Protein AF-000000008027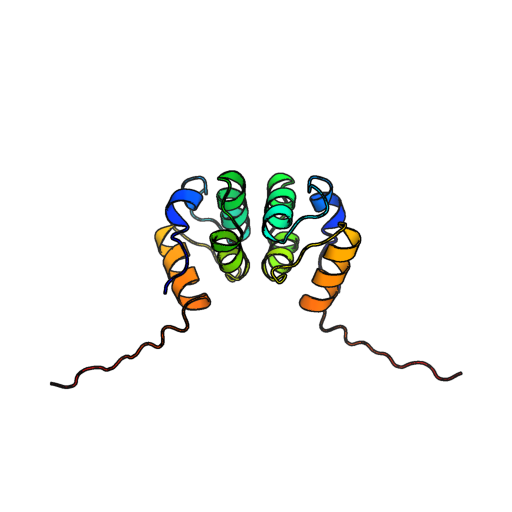9700 (afdb_homodimer)

Nearest PDB structures (foldseek):
  5dic-assembly1_A  TM=3.499E-01  e=9.461E+00  Phormia regina

Radius of gyration: 17.32 Å; Cα contacts (8 Å, |Δi|>4): 224; chains: 2; bounding box: 37×48×55 Å

Solvent-accessible surface area (backbone atoms only — not comparable to full-atom values): 8197 Å² total; per-residue (Å²): 128,73,66,69,81,48,46,83,30,32,68,72,34,66,67,72,28,38,37,40,48,44,44,30,19,20,32,73,65,62,46,47,50,71,42,41,37,48,47,26,60,47,64,94,44,78,31,68,41,47,68,55,45,48,52,50,37,42,59,71,71,29,75,64,70,68,68,72,67,72,76,67,132,128,75,69,68,81,47,46,80,29,32,67,72,34,66,68,71,28,40,38,39,47,43,43,30,19,20,31,73,65,61,46,47,50,72,39,41,37,48,47,25,60,48,64,94,45,78,31,69,42,47,68,55,45,47,52,51,37,44,57,70,71,34,78,63,70,69,69,68,69,69,76,66,131

Structure (mmCIF, N/CA/C/O backbone):
data_AF-0000000080279700-model_v1
#
loop_
_entity.id
_entity.type
_entity.pdbx_description
1 polymer 'DUF2795 domain-containing protein'
#
loop_
_atom_site.group_PDB
_atom_site.id
_atom_site.type_symbol
_atom_site.label_atom_id
_atom_site.label_alt_id
_atom_site.label_comp_id
_atom_site.label_asym_id
_atom_site.label_entity_id
_atom_site.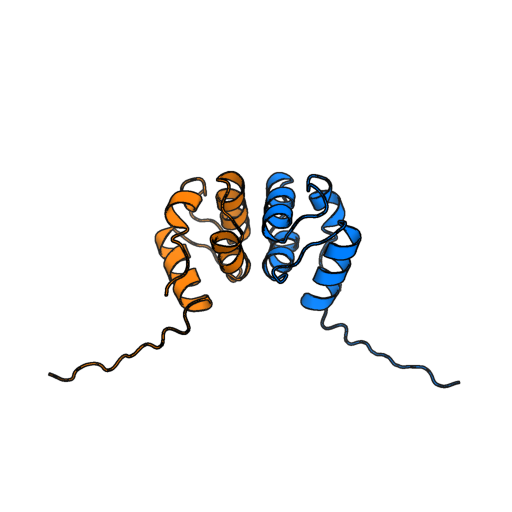label_seq_id
_atom_site.pdbx_PDB_ins_code
_atom_site.Cartn_x
_atom_site.Cartn_y
_atom_site.Cartn_z
_atom_site.occupancy
_atom_site.B_iso_or_equiv
_atom_site.auth_seq_id
_atom_site.auth_comp_id
_atom_site.auth_asym_id
_atom_site.auth_atom_id
_atom_site.pdbx_PDB_model_num
ATOM 1 N N . MET A 1 1 ? -11.766 -3.449 -17.562 1 55.19 1 MET A N 1
ATOM 2 C CA . MET A 1 1 ? -10.383 -3.748 -17.922 1 55.19 1 MET A CA 1
ATOM 3 C C . MET A 1 1 ? -9.531 -3.957 -16.672 1 55.19 1 MET A C 1
ATOM 5 O O . MET A 1 1 ? -9.773 -3.336 -15.641 1 55.19 1 MET A O 1
ATOM 9 N N . ALA A 1 2 ? -8.891 -5.102 -16.672 1 63.12 2 ALA A N 1
ATOM 10 C CA . ALA A 1 2 ? -7.988 -5.438 -15.578 1 63.12 2 ALA A CA 1
ATOM 11 C C . ALA A 1 2 ? -6.926 -4.363 -15.391 1 63.12 2 ALA A C 1
ATOM 13 O O . ALA A 1 2 ? -6.57 -3.656 -16.344 1 63.12 2 ALA A O 1
ATOM 14 N N . GLY A 1 3 ? -6.832 -3.742 -14.305 1 74.12 3 GLY A N 1
ATOM 15 C CA . GLY A 1 3 ? -5.793 -2.766 -14.023 1 74.12 3 GLY A CA 1
ATOM 16 C C . GLY A 1 3 ? -4.426 -3.184 -14.523 1 74.12 3 GLY A C 1
ATOM 17 O O . GLY A 1 3 ? -4.277 -4.258 -15.117 1 74.12 3 GLY A O 1
ATOM 18 N N . PRO A 1 4 ? -3.424 -2.369 -14.57 1 88.25 4 PRO A N 1
ATOM 19 C CA . PRO A 1 4 ? -2.068 -2.688 -15.023 1 88.25 4 PRO A CA 1
ATOM 20 C C . PRO A 1 4 ? -1.473 -3.896 -14.305 1 88.25 4 PRO A C 1
ATOM 22 O O . PRO A 1 4 ? -1.858 -4.199 -13.172 1 88.25 4 PRO A O 1
ATOM 25 N N . ASP A 1 5 ? -0.668 -4.691 -15.039 1 91.69 5 ASP A N 1
ATOM 26 C CA . ASP A 1 5 ? 0.002 -5.871 -14.5 1 91.69 5 ASP A CA 1
ATOM 27 C C . ASP A 1 5 ? 1.098 -5.48 -13.508 1 91.69 5 ASP A C 1
ATOM 29 O O . ASP A 1 5 ? 2.025 -4.75 -13.859 1 91.69 5 ASP A O 1
ATOM 33 N N . PRO A 1 6 ? 0.951 -5.953 -12.219 1 95 6 PRO A N 1
ATOM 34 C CA . PRO A 1 6 ? 1.972 -5.633 -11.219 1 95 6 PRO A CA 1
ATOM 35 C C . PRO A 1 6 ? 3.168 -6.582 -11.273 1 95 6 PRO A C 1
ATOM 37 O O . PRO A 1 6 ? 4.148 -6.387 -10.547 1 95 6 PRO A O 1
ATOM 40 N N . ARG A 1 7 ? 3.176 -7.59 -12.117 1 96.19 7 ARG A N 1
ATOM 41 C CA . ARG A 1 7 ? 4.164 -8.664 -12.133 1 96.19 7 ARG A CA 1
ATOM 42 C C . ARG A 1 7 ? 5.57 -8.117 -12.344 1 96.19 7 ARG A C 1
ATOM 44 O O . ARG A 1 7 ? 6.496 -8.477 -11.609 1 96.19 7 ARG A O 1
ATOM 51 N N . PRO A 1 8 ? 5.668 -7.211 -13.328 1 96.94 8 PRO A N 1
ATOM 52 C CA . PRO A 1 8 ? 7.012 -6.652 -13.492 1 96.94 8 PRO A CA 1
ATOM 53 C C . PRO A 1 8 ? 7.488 -5.891 -12.258 1 96.94 8 PRO A C 1
ATOM 55 O O . PRO A 1 8 ? 8.695 -5.84 -11.992 1 96.94 8 PRO A O 1
ATOM 58 N N . TYR A 1 9 ? 6.691 -5.387 -11.469 1 96.19 9 TYR A N 1
ATOM 59 C CA . TYR A 1 9 ? 7.012 -4.594 -10.289 1 96.19 9 TYR A CA 1
ATOM 60 C C . TYR A 1 9 ? 7.184 -5.484 -9.062 1 96.19 9 TYR A C 1
ATOM 62 O O . TYR A 1 9 ? 7.781 -5.07 -8.07 1 96.19 9 TYR A O 1
ATOM 70 N N . LEU A 1 10 ? 6.695 -6.688 -9.148 1 96.56 10 LEU A N 1
ATOM 71 C CA . LEU A 1 10 ? 6.727 -7.609 -8.023 1 96.56 10 LEU A CA 1
ATOM 72 C C . LEU A 1 10 ? 7.93 -8.539 -8.117 1 96.56 10 LEU A C 1
ATOM 74 O O . LEU A 1 10 ? 8.117 -9.406 -7.258 1 96.56 10 LEU A O 1
ATOM 78 N N . ALA A 1 11 ? 8.703 -8.328 -9.211 1 95.12 11 ALA A N 1
ATOM 79 C CA . ALA A 1 11 ? 9.883 -9.164 -9.414 1 95.12 11 ALA A CA 1
ATOM 80 C C . ALA A 1 11 ? 10.867 -9.008 -8.258 1 95.12 11 ALA A C 1
ATOM 82 O O . ALA A 1 11 ? 11.641 -9.922 -7.969 1 95.12 11 ALA A O 1
ATOM 83 N N . ALA A 1 12 ? 10.773 -7.902 -7.613 1 95 12 ALA A N 1
ATOM 84 C CA . ALA A 1 12 ? 11.695 -7.586 -6.523 1 95 12 ALA A CA 1
ATOM 85 C C . ALA A 1 12 ? 11.211 -8.188 -5.207 1 95 12 ALA A C 1
ATOM 87 O O . ALA A 1 12 ? 11.969 -8.266 -4.238 1 95 12 ALA A O 1
ATOM 88 N N . ALA A 1 13 ? 10.039 -8.633 -5.168 1 96.19 13 ALA A N 1
ATOM 89 C CA . ALA A 1 13 ? 9.453 -9.18 -3.947 1 96.19 13 ALA A CA 1
ATOM 90 C C . ALA A 1 13 ? 10.047 -10.547 -3.617 1 96.19 13 ALA A C 1
ATOM 92 O O . ALA A 1 13 ? 10.367 -11.32 -4.516 1 96.19 13 ALA A O 1
ATOM 93 N N . LYS A 1 14 ? 10.18 -10.773 -2.412 1 95.25 14 LYS A N 1
ATOM 94 C CA . LYS A 1 14 ? 10.68 -12.062 -1.949 1 95.25 14 LYS A CA 1
ATOM 95 C C . LYS A 1 14 ? 9.531 -13.016 -1.619 1 95.25 14 LYS A C 1
ATOM 97 O O . LYS A 1 14 ? 8.859 -12.852 -0.6 1 95.25 14 LYS A O 1
ATOM 102 N N . TYR A 1 15 ? 9.336 -14.047 -2.459 1 95.94 15 TYR A N 1
ATOM 103 C CA . TYR A 1 15 ? 8.25 -15.008 -2.279 1 95.94 15 TYR A CA 1
ATOM 104 C C . TYR A 1 15 ? 8.711 -16.188 -1.43 1 95.94 15 TYR A C 1
ATOM 106 O O . TYR A 1 15 ? 9.859 -16.609 -1.516 1 95.94 15 TYR A O 1
ATOM 114 N N . PRO A 1 16 ? 7.695 -16.781 -0.581 1 97.31 16 PRO A N 1
ATOM 115 C CA . PRO A 1 16 ? 6.336 -16.328 -0.272 1 97.31 16 PRO A CA 1
ATOM 116 C C . PRO A 1 16 ? 6.312 -15.078 0.606 1 97.31 16 PRO A C 1
ATOM 118 O O . PRO A 1 16 ? 7 -15.023 1.631 1 97.31 16 PRO A O 1
ATOM 121 N N . CYS A 1 17 ? 5.551 -14.078 0.091 1 95.69 17 CYS A N 1
ATOM 122 C CA . CYS A 1 17 ? 5.488 -12.812 0.823 1 95.69 17 CYS A CA 1
ATOM 123 C C . CYS A 1 17 ? 4.043 -12.352 0.986 1 95.69 17 CYS A C 1
ATOM 125 O O . CYS A 1 17 ? 3.15 -12.836 0.292 1 95.69 17 CYS A O 1
ATOM 127 N N . GLY A 1 18 ? 3.867 -11.422 1.98 1 95.62 18 GLY A N 1
ATOM 128 C CA . GLY A 1 18 ? 2.549 -10.859 2.227 1 95.62 18 GLY A CA 1
ATOM 129 C C . GLY A 1 18 ? 2.301 -9.57 1.479 1 95.62 18 GLY A C 1
ATOM 130 O O . GLY A 1 18 ? 3.115 -9.156 0.649 1 95.62 18 GLY A O 1
ATOM 131 N N . ARG A 1 19 ? 1.218 -8.938 1.786 1 95.19 19 ARG A N 1
ATOM 132 C CA . ARG A 1 19 ? 0.805 -7.691 1.147 1 95.19 19 ARG A CA 1
ATOM 133 C C . ARG A 1 19 ? 1.835 -6.59 1.378 1 95.19 19 ARG A C 1
ATOM 135 O O . ARG A 1 19 ? 2.146 -5.824 0.464 1 95.19 19 ARG A O 1
ATOM 142 N N . ASP A 1 20 ? 2.357 -6.539 2.586 1 95.88 20 ASP A N 1
ATOM 143 C CA . ASP A 1 20 ? 3.314 -5.5 2.953 1 95.88 20 ASP A CA 1
ATOM 144 C C . ASP A 1 20 ? 4.562 -5.566 2.074 1 95.88 20 ASP A C 1
ATOM 146 O O . ASP A 1 20 ? 5.031 -4.543 1.576 1 95.88 20 ASP A O 1
ATOM 150 N N . GLU A 1 21 ? 5.043 -6.77 1.934 1 96.81 21 GLU A N 1
ATOM 151 C CA . GLU A 1 21 ? 6.23 -6.965 1.105 1 96.81 21 GLU A CA 1
ATOM 152 C C . GLU A 1 21 ? 5.941 -6.641 -0.357 1 96.81 21 GLU A C 1
ATOM 154 O O . GLU A 1 21 ? 6.793 -6.09 -1.057 1 96.81 21 GLU A O 1
ATOM 159 N N . LEU A 1 22 ? 4.723 -6.984 -0.833 1 97.06 22 LEU A N 1
ATOM 160 C CA . LEU A 1 22 ? 4.32 -6.695 -2.207 1 97.06 22 LEU A CA 1
ATOM 161 C C . LEU A 1 22 ? 4.309 -5.191 -2.465 1 97.06 22 LEU A C 1
ATOM 163 O O . LEU A 1 22 ? 4.816 -4.73 -3.486 1 97.06 22 LEU A O 1
ATOM 167 N N . LEU A 1 23 ? 3.768 -4.461 -1.51 1 96.56 23 LEU A N 1
ATOM 168 C CA . LEU A 1 23 ? 3.701 -3.008 -1.624 1 96.56 23 LEU A CA 1
ATOM 169 C C . LEU A 1 23 ? 5.102 -2.4 -1.619 1 96.56 23 LEU A C 1
ATOM 171 O O . LEU A 1 23 ? 5.387 -1.488 -2.398 1 96.56 23 LEU A O 1
ATOM 175 N N . ARG A 1 24 ? 5.902 -3.029 -0.783 1 96.12 24 ARG A N 1
ATOM 176 C CA . ARG A 1 24 ? 7.273 -2.541 -0.68 1 96.12 24 ARG A CA 1
ATOM 177 C C . ARG A 1 24 ? 8.023 -2.736 -1.992 1 96.12 24 ARG A C 1
ATOM 179 O O . ARG A 1 24 ? 8.664 -1.809 -2.488 1 96.12 24 ARG A O 1
ATOM 186 N N . ALA A 1 25 ? 7.855 -3.865 -2.545 1 97.12 25 ALA A N 1
ATOM 187 C CA . ALA A 1 25 ? 8.539 -4.199 -3.793 1 97.12 25 ALA A CA 1
ATOM 188 C C . ALA A 1 25 ? 8.031 -3.336 -4.945 1 97.12 25 ALA A C 1
ATOM 190 O O . ALA A 1 25 ? 8.828 -2.779 -5.707 1 97.12 25 ALA A O 1
ATOM 191 N N . ALA A 1 26 ? 6.695 -3.271 -5.039 1 97.12 26 ALA A N 1
ATOM 192 C CA . ALA A 1 26 ? 6.086 -2.463 -6.094 1 97.12 26 ALA A CA 1
ATOM 193 C C . ALA A 1 26 ? 6.496 -0.999 -5.965 1 97.12 26 ALA A C 1
ATOM 195 O O . ALA A 1 26 ? 6.836 -0.354 -6.961 1 97.12 26 ALA A O 1
ATOM 196 N N . ALA A 1 27 ? 6.477 -0.472 -4.754 1 96 27 ALA A N 1
ATOM 197 C CA . ALA A 1 27 ? 6.855 0.914 -4.496 1 96 27 ALA A CA 1
ATOM 198 C C . ALA A 1 27 ? 8.32 1.155 -4.844 1 96 27 ALA A C 1
ATOM 200 O O . ALA A 1 27 ? 8.664 2.164 -5.465 1 96 27 ALA A O 1
ATOM 201 N N . ALA A 1 28 ? 9.148 0.2 -4.445 1 95.06 28 ALA A N 1
ATOM 202 C CA . ALA A 1 28 ? 10.578 0.312 -4.711 1 95.06 28 ALA A CA 1
ATOM 203 C C . ALA A 1 28 ? 10.859 0.311 -6.211 1 95.06 28 ALA A C 1
ATOM 205 O O . ALA A 1 28 ? 11.805 0.954 -6.672 1 95.06 28 ALA A O 1
ATOM 206 N N . ALA A 1 29 ? 10.023 -0.419 -6.895 1 95.94 29 ALA A N 1
ATOM 207 C CA . ALA A 1 29 ? 10.172 -0.51 -8.344 1 95.94 29 ALA A CA 1
ATOM 208 C C . ALA A 1 29 ? 9.633 0.741 -9.031 1 95.94 29 ALA A C 1
ATOM 210 O O . ALA A 1 29 ? 9.836 0.936 -10.234 1 95.94 29 ALA A O 1
ATOM 211 N N . GLY A 1 30 ? 8.93 1.539 -8.258 1 95.06 30 GLY A N 1
ATOM 212 C CA . GLY A 1 30 ? 8.391 2.781 -8.781 1 95.06 30 GLY A CA 1
ATOM 213 C C . GLY A 1 30 ? 6.984 2.629 -9.336 1 95.06 30 GLY A C 1
ATOM 214 O O . GLY A 1 30 ? 6.602 3.332 -10.273 1 95.06 30 GLY A O 1
ATOM 215 N N . ALA A 1 31 ? 6.312 1.624 -8.836 1 96.12 31 ALA A N 1
ATOM 216 C CA . ALA A 1 31 ? 4.93 1.431 -9.266 1 96.12 31 ALA A CA 1
ATOM 217 C C . ALA A 1 31 ? 4.059 2.613 -8.852 1 96.12 31 ALA A C 1
ATOM 219 O O . ALA A 1 31 ? 4.273 3.211 -7.797 1 96.12 31 ALA A O 1
ATOM 220 N N . GLY A 1 32 ? 3.064 2.979 -9.711 1 94.5 32 GLY A N 1
ATOM 221 C CA . GLY A 1 32 ? 2.16 4.07 -9.398 1 94.5 32 GLY A CA 1
ATOM 222 C C . GLY A 1 32 ? 0.917 3.625 -8.648 1 94.5 32 GLY A C 1
ATOM 223 O O . GLY A 1 32 ? 0.839 2.48 -8.195 1 94.5 32 GLY A O 1
ATOM 224 N N . ASP A 1 33 ? -0.024 4.574 -8.484 1 93.38 33 ASP A N 1
ATOM 225 C CA . ASP A 1 33 ? -1.271 4.316 -7.766 1 93.38 33 ASP A CA 1
ATOM 226 C C . ASP A 1 33 ? -2.084 3.223 -8.453 1 93.38 33 ASP A C 1
ATOM 228 O O . ASP A 1 33 ? -2.795 2.463 -7.789 1 93.38 33 ASP A O 1
ATOM 232 N N . ASP A 1 34 ? -1.858 3.109 -9.781 1 93 34 ASP A N 1
ATOM 233 C CA . ASP A 1 34 ? -2.607 2.129 -10.562 1 93 34 ASP A CA 1
ATOM 234 C C . ASP A 1 34 ? -2.211 0.705 -10.188 1 93 34 ASP A C 1
ATOM 236 O O . ASP A 1 34 ? -2.988 -0.233 -10.375 1 93 34 ASP A O 1
ATOM 240 N N . ILE A 1 35 ? -0.97 0.527 -9.711 1 94 35 ILE A N 1
ATOM 241 C CA . ILE A 1 35 ? -0.455 -0.775 -9.305 1 94 35 ILE A CA 1
ATOM 242 C C . ILE A 1 35 ? -0.552 -0.915 -7.785 1 94 35 ILE A C 1
ATOM 244 O O . ILE A 1 35 ? -1.063 -1.917 -7.281 1 94 35 ILE A O 1
ATOM 248 N N . LEU A 1 36 ? -0.167 0.118 -7.047 1 95.12 36 LEU A N 1
ATOM 249 C CA . LEU A 1 36 ? -0.121 0.096 -5.586 1 95.12 36 LEU A CA 1
ATOM 250 C C . LEU A 1 36 ? -1.527 0.123 -5 1 95.12 36 LEU A C 1
ATOM 252 O O . LEU A 1 36 ? -1.775 -0.47 -3.947 1 95.12 36 LEU A O 1
ATOM 256 N N . GLY A 1 37 ? -2.475 0.783 -5.633 1 93.38 37 GLY A N 1
ATOM 257 C CA . GLY A 1 37 ? -3.85 0.853 -5.168 1 93.38 37 GLY A CA 1
ATOM 258 C C . GLY A 1 37 ? -4.465 -0.511 -4.918 1 93.38 37 GLY A C 1
ATOM 259 O O . GLY A 1 37 ? -4.805 -0.846 -3.779 1 93.38 37 GLY A O 1
ATOM 260 N N . PRO A 1 38 ? -4.504 -1.276 -5.988 1 94 38 PRO A N 1
ATOM 261 C CA . PRO A 1 38 ? -5.062 -2.621 -5.844 1 94 38 PRO A CA 1
ATOM 262 C C . PRO A 1 38 ? -4.254 -3.498 -4.891 1 94 38 PRO A C 1
ATOM 264 O O . PRO A 1 38 ? -4.824 -4.289 -4.137 1 94 38 PRO A O 1
ATOM 267 N N . LEU A 1 39 ? -2.916 -3.383 -4.906 1 95.06 39 LEU A N 1
ATOM 268 C CA . LEU A 1 39 ? -2.062 -4.148 -4.004 1 95.06 39 LEU A CA 1
ATOM 269 C C . LEU A 1 39 ? -2.381 -3.826 -2.549 1 95.06 39 LEU A C 1
ATOM 271 O O . LEU A 1 39 ? -2.367 -4.715 -1.695 1 95.06 39 LEU A O 1
ATOM 275 N N . GLY A 1 40 ? -2.646 -2.523 -2.314 1 94.25 40 GLY A N 1
ATOM 276 C CA . GLY A 1 40 ? -2.969 -2.07 -0.97 1 94.25 40 GLY A CA 1
ATOM 277 C C . GLY A 1 40 ? -4.305 -2.582 -0.472 1 94.25 40 GLY A C 1
ATOM 278 O O . GLY A 1 40 ? -4.551 -2.619 0.735 1 94.25 40 GLY A O 1
ATOM 279 N N . THR A 1 41 ? -5.121 -3 -1.419 1 92.06 41 THR A N 1
ATOM 280 C CA . THR A 1 41 ? -6.461 -3.457 -1.067 1 92.06 41 THR A CA 1
ATOM 281 C C . THR A 1 41 ? -6.473 -4.965 -0.829 1 92.06 41 THR A C 1
ATOM 283 O O . THR A 1 41 ? -7.465 -5.512 -0.347 1 92.06 41 THR A O 1
ATOM 286 N N . LEU A 1 42 ? -5.363 -5.57 -1.191 1 93.19 42 LEU A N 1
ATOM 287 C CA . LEU A 1 42 ? -5.285 -7.016 -1.01 1 93.19 42 LEU A CA 1
ATOM 288 C C . LEU A 1 42 ? -5.355 -7.383 0.469 1 93.19 42 LEU A C 1
ATOM 290 O O . LEU A 1 42 ? -4.801 -6.672 1.314 1 93.19 42 LEU A O 1
ATOM 294 N N . PRO A 1 43 ? -6.02 -8.391 0.773 1 93.19 43 PRO A N 1
ATOM 295 C CA . PRO A 1 43 ? -6.051 -8.852 2.162 1 93.19 43 PRO A CA 1
ATOM 296 C C . PRO A 1 43 ? -4.699 -9.383 2.639 1 93.19 43 PRO A C 1
ATOM 298 O O . PRO A 1 43 ? -3.82 -9.664 1.821 1 93.19 43 PRO A O 1
ATOM 301 N N . ALA A 1 44 ? -4.617 -9.383 3.91 1 91.94 44 ALA A N 1
ATOM 302 C CA . ALA A 1 44 ? -3.404 -9.938 4.5 1 91.94 44 ALA A CA 1
ATOM 303 C C . ALA A 1 44 ? -3.291 -11.43 4.207 1 91.94 44 ALA A C 1
ATOM 305 O O . ALA A 1 44 ? -3.896 -12.25 4.898 1 91.94 44 ALA A O 1
ATOM 306 N N . SER A 1 45 ? -2.621 -11.789 3.148 1 94.62 45 SER A N 1
ATOM 307 C CA . SER A 1 45 ? -2.389 -13.172 2.75 1 94.62 45 SER A CA 1
ATOM 308 C C . SER A 1 45 ? -0.96 -13.375 2.258 1 94.62 45 SER A C 1
ATOM 310 O O . SER A 1 45 ? -0.262 -12.406 1.948 1 94.62 45 SER A O 1
ATOM 312 N N . ASP A 1 46 ? -0.608 -14.586 2.322 1 96 46 ASP A N 1
ATOM 313 C CA . ASP A 1 46 ? 0.702 -14.922 1.779 1 96 46 ASP A CA 1
ATOM 314 C C . ASP A 1 46 ? 0.59 -15.391 0.33 1 96 46 ASP A C 1
ATOM 316 O O . ASP A 1 46 ? -0.205 -16.281 0.017 1 96 46 ASP A O 1
ATOM 320 N N . TYR A 1 47 ? 1.315 -14.625 -0.516 1 96.81 47 TYR A N 1
ATOM 321 C CA . TYR A 1 47 ? 1.304 -14.953 -1.938 1 96.81 47 TYR A CA 1
ATOM 322 C C . TYR A 1 47 ? 2.596 -15.648 -2.348 1 96.81 47 TYR A C 1
ATOM 324 O O . TYR A 1 47 ? 3.688 -15.211 -1.979 1 96.81 47 TYR A O 1
ATOM 332 N N . ALA A 1 48 ? 2.428 -16.688 -3.041 1 96.5 48 ALA A N 1
ATOM 333 C CA . ALA A 1 48 ? 3.562 -17.531 -3.416 1 96.5 48 ALA A CA 1
ATOM 334 C C . ALA A 1 48 ? 4.371 -16.891 -4.543 1 96.5 48 ALA A C 1
ATOM 336 O O . ALA A 1 48 ? 5.582 -17.094 -4.637 1 96.5 48 ALA A O 1
ATOM 337 N N . ASP A 1 49 ? 3.629 -16.219 -5.418 1 95.69 49 ASP A N 1
ATOM 338 C CA . ASP A 1 49 ? 4.293 -15.617 -6.574 1 95.69 49 ASP A CA 1
ATOM 339 C C . ASP A 1 49 ? 3.494 -14.422 -7.105 1 95.69 49 ASP A C 1
ATOM 341 O O . ASP A 1 49 ? 2.34 -14.227 -6.723 1 95.69 49 ASP A O 1
ATOM 345 N N . GLY A 1 50 ? 4.188 -13.664 -7.969 1 96.38 50 GLY A N 1
ATOM 346 C CA . GLY A 1 50 ? 3.527 -12.516 -8.578 1 96.38 50 GLY A CA 1
ATOM 347 C C . GLY A 1 50 ? 2.25 -12.883 -9.305 1 96.38 50 GLY A C 1
ATOM 348 O O . GLY A 1 50 ? 1.327 -12.07 -9.398 1 96.38 50 GLY A O 1
ATOM 349 N N . ASP A 1 51 ? 2.225 -14.133 -9.922 1 95.44 51 ASP A N 1
ATOM 350 C CA . ASP A 1 51 ? 1.037 -14.586 -10.641 1 95.44 51 ASP A CA 1
ATOM 351 C C . ASP A 1 51 ? -0.169 -14.68 -9.711 1 95.44 51 ASP A C 1
ATOM 353 O O . ASP A 1 51 ? -1.273 -14.273 -10.078 1 95.44 51 ASP A O 1
ATOM 357 N N . ARG A 1 52 ? 0.043 -15.219 -8.578 1 96 52 ARG A N 1
ATOM 358 C CA . ARG A 1 52 ? -1.023 -15.352 -7.594 1 96 52 ARG A CA 1
ATOM 359 C C . ARG A 1 52 ? -1.512 -13.984 -7.129 1 96 52 ARG A C 1
ATOM 361 O O . ARG A 1 52 ? -2.715 -13.773 -6.949 1 96 52 ARG A O 1
ATOM 368 N N . VAL A 1 53 ? -0.529 -13.078 -6.957 1 95.94 53 VAL A N 1
ATOM 369 C CA . VAL A 1 53 ? -0.867 -11.711 -6.566 1 95.94 53 VAL A CA 1
ATOM 370 C C . VAL A 1 53 ? -1.734 -11.07 -7.645 1 95.94 53 VAL A C 1
ATOM 372 O O . VAL A 1 53 ? -2.748 -10.438 -7.34 1 95.94 53 VAL A O 1
ATOM 375 N N . TRP A 1 54 ? -1.36 -11.211 -8.852 1 94.25 54 TRP A N 1
ATOM 376 C CA . TRP A 1 54 ? -2.1 -10.664 -9.984 1 94.25 54 TRP A CA 1
ATOM 377 C C . TRP A 1 54 ? -3.521 -11.211 -10.023 1 94.25 54 TRP A C 1
ATOM 379 O O . TRP A 1 54 ? -4.477 -10.469 -10.258 1 94.25 54 TRP A O 1
ATOM 389 N N . GLU A 1 55 ? -3.676 -12.523 -9.75 1 93.75 55 GLU A N 1
ATOM 390 C CA . GLU A 1 55 ? -5 -13.141 -9.695 1 93.75 55 GLU A CA 1
ATOM 391 C C . GLU A 1 55 ? -5.863 -12.508 -8.609 1 93.75 55 GLU A C 1
ATOM 393 O O . GLU A 1 55 ? -7.043 -12.227 -8.836 1 93.75 55 GLU A O 1
ATOM 398 N N . ALA A 1 56 ? -5.258 -12.344 -7.527 1 93.19 56 ALA A N 1
ATOM 399 C CA . ALA A 1 56 ? -5.961 -11.727 -6.402 1 93.19 56 ALA A CA 1
ATOM 400 C C . ALA A 1 56 ? -6.367 -10.297 -6.727 1 93.19 56 ALA A C 1
ATOM 402 O O . ALA A 1 56 ? -7.5 -9.883 -6.449 1 93.19 56 ALA A O 1
ATOM 403 N N . VAL A 1 57 ? -5.406 -9.523 -7.305 1 92.81 57 VAL A N 1
ATOM 404 C CA . VAL A 1 57 ? -5.672 -8.141 -7.695 1 92.81 57 VAL A CA 1
ATOM 405 C C . VAL A 1 57 ? -6.824 -8.102 -8.695 1 92.81 57 VAL A C 1
ATOM 407 O O . VAL A 1 57 ? -7.707 -7.242 -8.602 1 92.81 57 VAL A O 1
ATOM 410 N N . ARG A 1 58 ? -6.82 -9 -9.695 1 90.25 58 ARG A N 1
ATOM 411 C CA . ARG A 1 58 ? -7.867 -9.062 -10.711 1 90.25 58 ARG A CA 1
ATOM 412 C C . ARG A 1 58 ? -9.219 -9.391 -10.086 1 90.25 58 ARG A C 1
ATOM 414 O O . ARG A 1 58 ? -10.258 -8.922 -10.562 1 90.25 58 ARG A O 1
ATOM 421 N N . ASP A 1 59 ? -9.18 -10.242 -9.062 1 88.81 59 ASP A N 1
ATOM 422 C CA . ASP A 1 59 ? -10.406 -10.625 -8.367 1 88.81 59 ASP A CA 1
ATOM 423 C C . ASP A 1 59 ? -10.953 -9.469 -7.535 1 88.81 59 ASP A C 1
ATOM 425 O O . ASP A 1 59 ? -12.164 -9.266 -7.457 1 88.81 59 ASP A O 1
ATOM 429 N N . CYS A 1 60 ? -10.109 -8.68 -6.875 1 84.06 60 CYS A N 1
ATOM 430 C CA . CYS A 1 60 ? -10.508 -7.559 -6.027 1 84.06 60 CYS A CA 1
ATOM 431 C C . CYS A 1 60 ? -10.961 -6.371 -6.863 1 84.06 60 CYS A C 1
ATOM 433 O O . CYS A 1 60 ? -11.938 -5.699 -6.52 1 84.06 60 CYS A O 1
ATOM 435 N N . ASP A 1 61 ? -10.008 -5.938 -7.789 1 72.81 61 ASP A N 1
ATOM 436 C CA . ASP A 1 61 ? -10.336 -4.809 -8.656 1 72.81 61 ASP A CA 1
ATOM 437 C C . ASP A 1 61 ? -11.508 -5.141 -9.57 1 72.81 61 ASP A C 1
ATOM 439 O O . ASP A 1 61 ? -12.289 -4.258 -9.93 1 72.81 61 ASP A O 1
ATOM 443 N N . GLY A 1 62 ? -11.328 -6.316 -10.195 1 67.19 62 GLY A N 1
ATOM 444 C CA . GLY A 1 62 ? -12.219 -6.723 -11.273 1 67.19 62 GLY A CA 1
ATOM 445 C C . GLY A 1 62 ? -13.539 -7.281 -10.781 1 67.19 62 GLY A C 1
ATOM 446 O O . GLY A 1 62 ? -13.562 -8.234 -9.992 1 67.19 62 GLY A O 1
ATOM 447 N N . ALA A 1 63 ? -14.57 -6.488 -10.516 1 54.34 63 ALA A N 1
ATOM 448 C CA . ALA A 1 63 ? -15.883 -7.109 -10.625 1 54.34 63 ALA A CA 1
ATOM 449 C C . ALA A 1 63 ? -15.945 -8.055 -11.82 1 54.34 63 ALA A C 1
ATOM 451 O O . ALA A 1 63 ? -15.93 -7.609 -12.977 1 54.34 63 ALA A O 1
ATOM 452 N N . SER A 1 64 ? -15.031 -8.977 -11.812 1 51.72 64 SER A N 1
ATOM 453 C CA . SER A 1 64 ? -15.367 -9.922 -12.867 1 51.72 64 SER A CA 1
ATOM 454 C C . SER A 1 64 ? -16.875 -10.117 -12.977 1 51.72 64 SER A C 1
ATOM 456 O O . SER A 1 64 ? -17.516 -10.57 -12.031 1 51.72 64 SER A O 1
ATOM 458 N N . ILE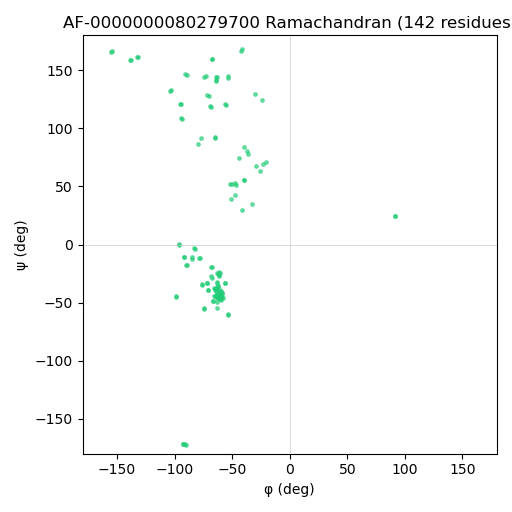 A 1 65 ? -17.375 -9.312 -13.539 1 47.88 65 ILE A N 1
ATOM 459 C CA . ILE A 1 65 ? -18.656 -9.773 -14.062 1 47.88 65 ILE A CA 1
ATOM 460 C C . ILE A 1 65 ? -18.484 -11.141 -14.727 1 47.88 65 ILE A C 1
ATOM 462 O O . ILE A 1 65 ? -17.859 -11.234 -15.789 1 47.88 65 ILE A O 1
ATOM 466 N N . HIS A 1 66 ? -17.875 -12.008 -13.969 1 47.16 66 HIS A N 1
ATOM 467 C CA . HIS A 1 66 ? -18.062 -13.383 -14.406 1 47.16 66 HIS A CA 1
ATOM 468 C C . HIS A 1 66 ? -19.359 -13.531 -15.188 1 47.16 66 HIS A C 1
ATOM 470 O O . HIS A 1 66 ? -20.453 -13.469 -14.609 1 47.16 66 HIS A O 1
ATOM 476 N N . ASP A 1 67 ? -19.391 -12.875 -16.25 1 43.22 67 ASP A N 1
ATOM 477 C CA . ASP A 1 67 ? -20.359 -13.43 -17.172 1 43.22 67 ASP A CA 1
ATOM 478 C C . ASP A 1 67 ? -20.203 -14.945 -17.297 1 43.22 67 ASP A C 1
ATOM 480 O O . ASP A 1 67 ? -19.297 -15.422 -17.984 1 43.22 67 ASP A O 1
ATOM 484 N N . THR A 1 68 ? -20 -15.664 -16.297 1 46.94 68 THR A N 1
ATOM 485 C CA . THR A 1 68 ? -20.234 -17.109 -16.375 1 46.94 68 THR A CA 1
ATOM 486 C C . THR A 1 68 ? -21.406 -17.406 -17.328 1 46.94 68 THR A C 1
ATOM 488 O O . THR A 1 68 ? -22.562 -17.359 -16.922 1 46.94 68 THR A O 1
ATOM 491 N N . ALA A 1 69 ? -21.578 -16.641 -18.391 1 43.28 69 ALA A N 1
ATOM 492 C CA . ALA A 1 69 ? -22.391 -17.234 -19.453 1 43.28 69 ALA A CA 1
ATOM 493 C C . ALA A 1 69 ? -21.906 -18.641 -19.797 1 43.28 69 ALA A C 1
ATOM 495 O O . ALA A 1 69 ? -20.812 -18.797 -20.375 1 43.28 69 ALA A O 1
ATOM 496 N N . LYS A 1 70 ? -21.75 -19.531 -18.906 1 42.06 70 LYS A N 1
ATOM 497 C CA . LYS A 1 70 ? -21.875 -20.969 -19.188 1 42.06 70 LYS A CA 1
ATOM 498 C C . LYS A 1 70 ? -22.734 -21.203 -20.422 1 42.06 70 LYS A C 1
ATOM 500 O O . LYS A 1 70 ? -23.938 -20.922 -20.422 1 42.06 70 LYS A O 1
ATOM 505 N N . GLU A 1 71 ? -22.297 -20.859 -21.609 1 43.16 71 GLU A N 1
ATOM 506 C CA . GLU A 1 71 ? -22.938 -21.281 -22.844 1 43.16 71 GLU A CA 1
ATOM 507 C C . GLU A 1 71 ? -23.312 -22.766 -22.812 1 43.16 71 GLU A C 1
ATOM 509 O O . GLU A 1 71 ? -22.469 -23.609 -22.5 1 43.16 71 GLU A O 1
ATOM 514 N N . ALA A 1 72 ? -24.375 -23.125 -22.062 1 49.78 72 ALA A N 1
ATOM 515 C CA . ALA A 1 72 ? -25.047 -24.391 -22.281 1 49.78 72 ALA A CA 1
ATOM 516 C C . ALA A 1 72 ? -24.844 -24.906 -23.703 1 49.78 72 ALA A C 1
ATOM 518 O O . ALA A 1 72 ? -24.812 -24.109 -24.656 1 49.78 72 ALA A O 1
ATOM 519 N N . PRO A 1 73 ? -24.312 -26.172 -23.969 1 39.91 73 PRO A N 1
ATOM 520 C CA . PRO A 1 73 ? -24.578 -26.562 -25.359 1 39.91 73 PRO A CA 1
ATOM 521 C C . PRO A 1 73 ? -25.953 -26.141 -25.844 1 39.91 73 PRO A C 1
ATOM 523 O O . PRO A 1 73 ? -26.875 -25.953 -25.031 1 39.91 73 PRO A O 1
ATOM 526 N N . MET B 1 1 ? -9.172 0.518 18.969 1 54.5 1 MET B N 1
ATOM 527 C CA . MET B 1 1 ? -7.871 1.166 19.062 1 54.5 1 MET B CA 1
ATOM 528 C C . MET B 1 1 ? -7.355 1.576 17.688 1 54.5 1 MET B C 1
ATOM 530 O O . MET B 1 1 ? -7.605 0.889 16.703 1 54.5 1 MET B O 1
ATOM 534 N N . ALA B 1 2 ? -7.031 2.857 17.656 1 62.41 2 ALA B N 1
ATOM 535 C CA . ALA B 1 2 ? -6.492 3.42 16.422 1 62.41 2 ALA B CA 1
ATOM 536 C C . ALA B 1 2 ? -5.246 2.658 15.969 1 62.41 2 ALA B C 1
ATOM 538 O O . ALA B 1 2 ? -4.547 2.061 16.797 1 62.41 2 ALA B O 1
ATOM 539 N N . GLY B 1 3 ? -5.219 2.104 14.836 1 73.5 3 GLY B N 1
ATOM 540 C CA . GLY B 1 3 ? -4.039 1.427 14.32 1 73.5 3 GLY B CA 1
ATOM 541 C C . GLY B 1 3 ? -2.75 2.178 14.594 1 73.5 3 GLY B C 1
ATOM 542 O O . GLY B 1 3 ? -2.771 3.26 15.188 1 73.5 3 GLY B O 1
ATOM 543 N N . PRO B 1 4 ? -1.568 1.646 14.445 1 88.12 4 PRO B N 1
ATOM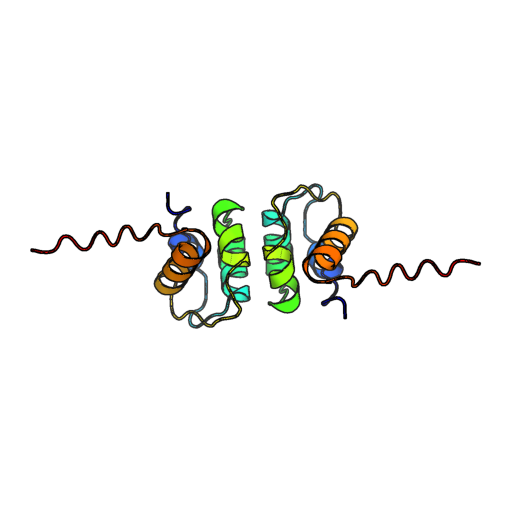 544 C CA . PRO B 1 4 ? -0.271 2.287 14.672 1 88.12 4 PRO B CA 1
ATOM 545 C C . PRO B 1 4 ? -0.119 3.598 13.898 1 88.12 4 PRO B C 1
ATOM 547 O O . PRO B 1 4 ? -0.754 3.781 12.859 1 88.12 4 PRO B O 1
ATOM 550 N N . ASP B 1 5 ? 0.552 4.586 14.523 1 91.69 5 ASP B N 1
ATOM 551 C CA . ASP B 1 5 ? 0.813 5.887 13.914 1 91.69 5 ASP B CA 1
ATOM 552 C C . ASP B 1 5 ? 1.8 5.762 12.75 1 91.69 5 ASP B C 1
ATOM 554 O O . ASP B 1 5 ? 2.924 5.293 12.938 1 91.69 5 ASP B O 1
ATOM 558 N N . PRO B 1 6 ? 1.325 6.145 11.508 1 94.94 6 PRO B N 1
ATOM 559 C CA . PRO B 1 6 ? 2.219 6.074 10.352 1 94.94 6 PRO B CA 1
ATOM 560 C C . PRO B 1 6 ? 3.129 7.293 10.234 1 94.94 6 PRO B C 1
ATOM 562 O O . PRO B 1 6 ? 3.996 7.34 9.359 1 94.94 6 PRO B O 1
ATOM 565 N N . ARG B 1 7 ? 3.031 8.32 11.07 1 96.19 7 ARG B N 1
ATOM 566 C CA . ARG B 1 7 ? 3.707 9.609 10.961 1 96.19 7 ARG B CA 1
ATOM 567 C C . ARG B 1 7 ? 5.223 9.43 10.922 1 96.19 7 ARG B C 1
ATOM 569 O O . ARG B 1 7 ? 5.895 10.008 10.062 1 96.19 7 ARG B O 1
ATOM 576 N N . PRO B 1 8 ? 5.703 8.57 11.852 1 96.94 8 PRO B N 1
ATOM 577 C CA . PRO B 1 8 ? 7.152 8.367 11.781 1 96.94 8 PRO B CA 1
ATOM 578 C C . PRO B 1 8 ? 7.598 7.727 10.469 1 96.94 8 PRO B C 1
ATOM 580 O O .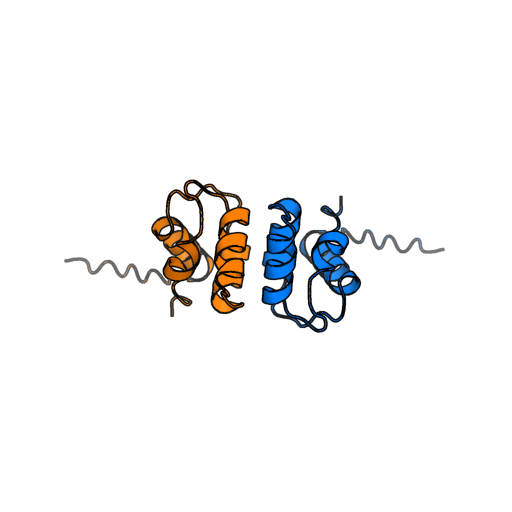 PRO B 1 8 ? 8.711 7.969 10.008 1 96.94 8 PRO B O 1
ATOM 583 N N . TYR B 1 9 ? 6.836 7.039 9.805 1 96.25 9 TYR B N 1
ATOM 584 C CA . TYR B 1 9 ? 7.141 6.328 8.57 1 96.25 9 TYR B CA 1
ATOM 585 C C . TYR B 1 9 ? 6.875 7.207 7.352 1 96.25 9 TYR B C 1
ATOM 587 O O . TYR B 1 9 ? 7.398 6.945 6.266 1 96.25 9 TYR B O 1
ATOM 595 N N . LEU B 1 10 ? 6.117 8.25 7.551 1 96.56 10 LEU B N 1
ATOM 596 C CA . LEU B 1 10 ? 5.734 9.125 6.457 1 96.56 10 LEU B CA 1
ATOM 597 C C . LEU B 1 10 ? 6.664 10.336 6.375 1 96.56 10 LEU B C 1
ATOM 599 O O . LEU B 1 10 ? 6.484 11.203 5.52 1 96.56 10 LEU B O 1
ATOM 603 N N . ALA B 1 11 ? 7.629 10.352 7.305 1 95.19 11 ALA B N 1
ATOM 604 C CA . ALA B 1 11 ? 8.578 11.461 7.328 1 95.19 11 ALA B CA 1
ATOM 605 C C . ALA B 1 11 ? 9.375 11.531 6.027 1 95.19 11 ALA B C 1
ATOM 607 O O . ALA B 1 11 ? 9.836 12.602 5.629 1 95.19 11 ALA B O 1
ATOM 608 N N . ALA B 1 12 ? 9.453 10.422 5.395 1 95.06 12 ALA B N 1
ATOM 609 C CA . ALA B 1 12 ? 10.234 10.32 4.16 1 95.06 12 ALA B CA 1
ATOM 610 C C . ALA B 1 12 ? 9.406 10.75 2.953 1 95.06 12 ALA B C 1
ATOM 612 O O . ALA B 1 12 ? 9.953 11.008 1.876 1 95.06 12 ALA B O 1
ATOM 613 N N . ALA B 1 13 ? 8.164 10.914 3.117 1 96.12 13 ALA B N 1
ATOM 614 C CA . ALA B 1 13 ? 7.266 11.266 2.021 1 96.12 13 ALA B CA 1
ATOM 615 C C . ALA B 1 13 ? 7.43 12.734 1.632 1 96.12 13 ALA B C 1
ATOM 617 O O . ALA B 1 13 ? 7.684 13.586 2.488 1 96.12 13 ALA B O 1
ATOM 618 N N . LYS B 1 14 ? 7.312 12.961 0.416 1 95.31 14 LYS B N 1
ATOM 619 C CA . LYS B 1 14 ? 7.391 14.328 -0.093 1 95.31 14 LYS B CA 1
ATOM 620 C C . LYS B 1 14 ? 6.004 14.953 -0.215 1 95.31 14 LYS B C 1
ATOM 622 O O . LYS B 1 14 ? 5.238 14.602 -1.118 1 95.31 14 LYS B O 1
ATOM 627 N N . TYR B 1 15 ? 5.688 15.922 0.702 1 96 15 TYR B N 1
ATOM 628 C CA . TYR B 1 15 ? 4.383 16.578 0.716 1 96 15 TYR B CA 1
ATOM 629 C C . TYR B 1 15 ? 4.387 17.812 -0.167 1 96 15 TYR B C 1
ATOM 631 O O . TYR B 1 15 ? 5.395 18.516 -0.26 1 96 15 TYR B O 1
ATOM 639 N N . PRO B 1 16 ? 3.168 18.109 -0.848 1 97.31 16 PRO B N 1
A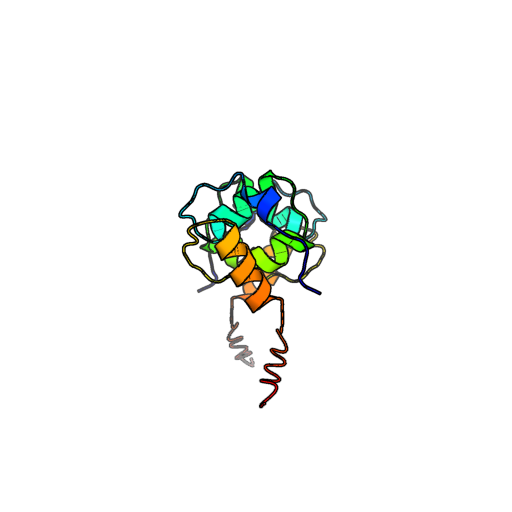TOM 640 C CA . PRO B 1 16 ? 1.937 17.328 -0.938 1 97.31 16 PRO B CA 1
ATOM 641 C C . PRO B 1 16 ? 2.088 16.094 -1.826 1 97.31 16 PRO B C 1
ATOM 643 O O . PRO B 1 16 ? 2.598 16.188 -2.943 1 97.31 16 PRO B O 1
ATOM 646 N N . CYS B 1 17 ? 1.677 14.938 -1.223 1 95.69 17 CYS B N 1
ATOM 647 C CA . CYS B 1 17 ? 1.816 13.688 -1.959 1 95.69 17 CYS B CA 1
ATOM 648 C C . CYS B 1 17 ? 0.531 12.867 -1.896 1 95.69 17 CYS B C 1
ATOM 650 O O . CYS B 1 17 ? -0.331 13.125 -1.055 1 95.69 17 CYS B O 1
ATOM 652 N N . GLY B 1 18 ? 0.438 11.906 -2.877 1 95.5 18 GLY B N 1
ATOM 653 C CA . GLY B 1 18 ? -0.719 11.023 -2.922 1 95.5 18 GLY B CA 1
ATOM 654 C C . GLY B 1 18 ? -0.508 9.727 -2.172 1 95.5 18 GLY B C 1
ATOM 655 O O . GLY B 1 18 ? 0.512 9.547 -1.504 1 95.5 18 GLY B O 1
ATOM 656 N N . ARG B 1 19 ? -1.432 8.828 -2.312 1 95.06 19 ARG B N 1
ATOM 657 C CA . ARG B 1 19 ? -1.409 7.531 -1.646 1 95.06 19 ARG B CA 1
ATOM 658 C C . ARG B 1 19 ? -0.185 6.723 -2.061 1 95.06 19 ARG B C 1
ATOM 660 O O . ARG B 1 19 ? 0.45 6.078 -1.227 1 95.06 19 ARG B O 1
ATOM 667 N N . ASP B 1 20 ? 0.124 6.781 -3.346 1 95.69 20 ASP B N 1
ATOM 668 C CA . ASP B 1 20 ? 1.243 6.016 -3.885 1 95.69 20 ASP B CA 1
ATOM 669 C C . ASP B 1 20 ? 2.555 6.414 -3.213 1 95.69 20 ASP B C 1
ATOM 671 O O . ASP B 1 20 ? 3.346 5.555 -2.822 1 95.69 20 ASP B O 1
ATOM 675 N N . GLU B 1 21 ? 2.742 7.707 -3.141 1 96.81 21 GLU B N 1
ATOM 676 C CA . GLU B 1 21 ? 3.955 8.219 -2.508 1 96.81 21 GLU B CA 1
ATOM 677 C C . GLU B 1 21 ? 3.998 7.852 -1.025 1 96.81 21 GLU B C 1
ATOM 679 O O . GLU B 1 21 ? 5.062 7.543 -0.487 1 96.81 21 GLU B O 1
ATOM 684 N N . LEU B 1 22 ? 2.828 7.879 -0.35 1 96.94 22 LEU B N 1
ATOM 685 C CA . LEU B 1 22 ? 2.74 7.523 1.062 1 96.94 22 LEU B CA 1
ATOM 686 C C . LEU B 1 22 ? 3.146 6.07 1.284 1 96.94 22 LEU B C 1
ATOM 688 O O . LEU B 1 22 ? 3.912 5.766 2.201 1 96.94 22 LEU B O 1
ATOM 692 N N . LEU B 1 23 ? 2.666 5.211 0.422 1 96.5 23 LEU B N 1
ATOM 693 C CA . LEU B 1 23 ? 2.99 3.791 0.511 1 96.5 23 LEU B CA 1
ATOM 694 C C . LEU B 1 23 ? 4.477 3.559 0.268 1 96.5 23 LEU B C 1
ATOM 696 O O . LEU B 1 23 ? 5.109 2.764 0.969 1 96.5 23 LEU B O 1
ATOM 700 N N . ARG B 1 24 ? 4.938 4.363 -0.671 1 96.06 24 ARG B N 1
ATOM 701 C CA . ARG B 1 24 ? 6.352 4.238 -1.003 1 96.06 24 ARG B CA 1
ATOM 702 C C . ARG B 1 24 ? 7.23 4.648 0.176 1 96.06 24 ARG B C 1
ATOM 704 O O . ARG B 1 24 ? 8.164 3.928 0.542 1 96.06 24 ARG B O 1
ATOM 711 N N . ALA B 1 25 ? 6.883 5.699 0.776 1 97.06 25 ALA B N 1
ATOM 712 C CA . ALA B 1 25 ? 7.645 6.223 1.906 1 97.06 25 ALA B CA 1
ATOM 713 C C . ALA B 1 25 ? 7.57 5.277 3.102 1 97.06 25 ALA B C 1
ATOM 715 O O . ALA B 1 25 ? 8.594 4.957 3.713 1 97.06 25 ALA B O 1
ATOM 716 N N . ALA B 1 26 ? 6.332 4.871 3.41 1 97.19 26 ALA B N 1
ATOM 717 C CA . ALA B 1 26 ? 6.125 3.955 4.527 1 97.19 26 ALA B CA 1
ATOM 718 C C . ALA B 1 26 ? 6.863 2.639 4.301 1 97.19 26 ALA B C 1
ATOM 720 O O . ALA B 1 26 ? 7.512 2.117 5.211 1 97.19 26 ALA B O 1
ATOM 721 N N . ALA B 1 27 ? 6.777 2.119 3.096 1 96 27 ALA B N 1
ATOM 722 C CA . ALA B 1 27 ? 7.449 0.87 2.748 1 96 27 ALA B CA 1
ATOM 723 C C . ALA B 1 27 ? 8.961 1.018 2.85 1 96 27 ALA B C 1
ATOM 725 O O . ALA B 1 27 ? 9.641 0.14 3.387 1 96 27 ALA B O 1
ATOM 726 N N . ALA B 1 28 ? 9.453 2.141 2.344 1 95.12 28 ALA B N 1
ATOM 727 C CA . ALA B 1 28 ? 10.891 2.4 2.373 1 95.12 28 ALA B CA 1
ATOM 728 C C . ALA B 1 28 ? 11.398 2.5 3.809 1 95.12 28 ALA B C 1
ATOM 730 O O . ALA B 1 28 ? 12.539 2.129 4.094 1 95.12 28 ALA B O 1
ATOM 731 N N . ALA B 1 29 ? 10.523 2.992 4.633 1 95.94 29 ALA B N 1
ATOM 732 C CA . ALA B 1 29 ? 10.883 3.143 6.039 1 95.94 29 ALA B CA 1
ATOM 733 C C . ALA B 1 29 ? 10.797 1.805 6.773 1 95.94 29 ALA B C 1
ATOM 735 O O . ALA B 1 29 ? 11.258 1.683 7.91 1 95.94 29 ALA B O 1
ATOM 736 N N . GLY B 1 30 ? 10.195 0.854 6.094 1 95.12 30 GLY B N 1
ATOM 737 C CA . GLY B 1 30 ? 10.078 -0.477 6.664 1 95.12 30 GLY B CA 1
ATOM 738 C C . GLY B 1 30 ? 8.789 -0.679 7.449 1 95.12 30 GLY B C 1
ATOM 739 O O . GLY B 1 30 ? 8.758 -1.442 8.414 1 95.12 30 GLY B O 1
ATOM 740 N N . ALA B 1 31 ? 7.816 0.11 7.086 1 96.06 31 ALA B N 1
ATOM 741 C CA . ALA B 1 31 ? 6.52 -0.048 7.738 1 96.06 31 ALA B CA 1
ATOM 742 C C . ALA B 1 31 ? 5.918 -1.418 7.438 1 96.06 31 ALA B C 1
ATOM 744 O O . ALA B 1 31 ? 6.102 -1.957 6.344 1 96.06 31 ALA B O 1
ATOM 745 N N . GLY B 1 32 ? 5.195 -2.023 8.438 1 94.5 32 GLY B N 1
ATOM 746 C CA . GLY B 1 32 ? 4.555 -3.314 8.242 1 94.5 32 GLY B CA 1
ATOM 747 C C . GLY B 1 32 ? 3.133 -3.203 7.73 1 94.5 32 GLY B C 1
ATOM 748 O O . GLY B 1 32 ? 2.695 -2.123 7.332 1 94.5 32 GLY B O 1
ATOM 749 N N . ASP B 1 33 ? 2.43 -4.359 7.695 1 93.5 33 ASP B N 1
ATOM 750 C CA . ASP B 1 33 ? 1.058 -4.434 7.203 1 93.5 33 ASP B CA 1
ATOM 751 C C . ASP B 1 33 ? 0.124 -3.566 8.047 1 93.5 33 ASP B C 1
ATOM 753 O O . ASP B 1 33 ? -0.859 -3.027 7.531 1 93.5 33 ASP B O 1
ATOM 757 N N . ASP B 1 34 ? 0.545 -3.381 9.32 1 93 34 ASP B N 1
ATOM 758 C CA . ASP B 1 34 ? -0.284 -2.607 10.242 1 93 34 ASP B CA 1
ATOM 759 C C . ASP B 1 34 ? -0.329 -1.136 9.828 1 93 34 ASP B C 1
ATOM 761 O O . ASP B 1 34 ? -1.279 -0.424 10.156 1 93 34 ASP B O 1
ATOM 765 N N . ILE B 1 35 ? 0.728 -0.655 9.172 1 94.12 35 ILE B N 1
ATOM 766 C CA . ILE B 1 35 ? 0.82 0.727 8.711 1 94.12 35 ILE B CA 1
ATOM 767 C C . ILE B 1 35 ? 0.446 0.808 7.234 1 94.12 35 ILE B C 1
ATOM 769 O O . ILE B 1 35 ? -0.381 1.634 6.844 1 94.12 35 ILE B O 1
ATOM 773 N N . LEU B 1 36 ? 0.971 -0.107 6.414 1 95.12 36 LEU B N 1
ATOM 774 C CA . LEU B 1 36 ? 0.771 -0.101 4.969 1 95.12 36 LEU B CA 1
ATOM 775 C C . LEU B 1 36 ? -0.66 -0.495 4.617 1 95.12 36 LEU B C 1
ATOM 777 O O . LEU B 1 36 ? -1.219 -0.006 3.631 1 95.12 36 LEU B O 1
ATOM 781 N N . GLY B 1 37 ? -1.301 -1.362 5.379 1 93.38 37 GLY B N 1
ATOM 782 C CA . GLY B 1 37 ? -2.67 -1.786 5.141 1 93.38 37 GLY B CA 1
ATOM 783 C C . GLY B 1 37 ? -3.643 -0.627 5.027 1 93.38 37 GLY B C 1
ATOM 784 O O . GLY B 1 37 ? -4.238 -0.411 3.969 1 93.38 37 GLY B O 1
ATOM 785 N N . PRO B 1 38 ? -3.701 0.125 6.102 1 93.94 38 PRO B N 1
ATOM 786 C CA . PRO B 1 38 ? -4.594 1.286 6.078 1 93.94 38 PRO B CA 1
ATOM 787 C C . PRO B 1 38 ? -4.199 2.316 5.027 1 93.94 38 PRO B C 1
ATOM 789 O O . PRO B 1 38 ? -5.066 2.924 4.395 1 93.94 38 PRO B O 1
ATOM 792 N N . LEU B 1 39 ? -2.891 2.543 4.832 1 95.06 39 LEU B N 1
ATOM 793 C CA . LEU B 1 39 ? -2.416 3.48 3.82 1 95.06 39 LEU B CA 1
ATOM 794 C C . LEU B 1 39 ? -2.875 3.057 2.43 1 95.06 39 LEU B C 1
ATOM 796 O O . LEU B 1 39 ? -3.229 3.9 1.604 1 95.06 39 LEU B O 1
ATOM 800 N N . GLY B 1 40 ? -2.828 1.73 2.213 1 94.19 40 GLY B N 1
ATOM 801 C CA . GLY B 1 40 ? -3.236 1.181 0.93 1 94.19 40 GLY B CA 1
ATOM 802 C C . GLY B 1 40 ? -4.723 1.326 0.664 1 94.19 40 GLY B C 1
ATOM 803 O O . GLY B 1 40 ? -5.164 1.256 -0.485 1 94.19 40 GLY B O 1
ATOM 804 N N . THR B 1 41 ? -5.457 1.543 1.729 1 92.06 41 THR B N 1
ATOM 805 C CA . THR B 1 41 ? -6.91 1.64 1.604 1 92.06 41 THR B CA 1
ATOM 806 C C . THR B 1 41 ? -7.336 3.09 1.402 1 92.06 41 THR B C 1
ATOM 808 O O . THR B 1 41 ? -8.5 3.363 1.099 1 92.06 41 THR B O 1
ATOM 811 N N . LEU B 1 42 ? -6.367 3.969 1.6 1 93.25 42 LEU B N 1
ATOM 812 C CA . LEU B 1 42 ? -6.691 5.383 1.442 1 93.25 42 LEU B CA 1
ATOM 813 C C . LEU B 1 42 ? -7.094 5.691 0.004 1 93.25 42 LEU B C 1
ATOM 815 O O . LEU B 1 42 ? -6.531 5.129 -0.937 1 93.25 42 LEU B O 1
ATOM 819 N N . PRO B 1 43 ? -8.031 6.508 -0.151 1 93.12 43 PRO B N 1
ATOM 820 C CA . PRO B 1 43 ? -8.406 6.922 -1.505 1 93.12 43 PRO B CA 1
ATOM 821 C C . PRO B 1 43 ? -7.332 7.762 -2.188 1 93.12 43 PRO B C 1
ATOM 823 O O . PRO B 1 43 ? -6.426 8.266 -1.521 1 93.12 43 PRO B O 1
ATOM 826 N N . ALA B 1 44 ? -7.465 7.766 -3.48 1 92 44 ALA B N 1
ATOM 827 C CA . ALA B 1 44 ? -6.547 8.594 -4.254 1 92 44 ALA B CA 1
ATOM 828 C C . ALA B 1 44 ? -6.762 10.078 -3.949 1 92 44 ALA B C 1
ATOM 830 O O . ALA B 1 44 ? -7.664 10.703 -4.508 1 92 44 ALA B O 1
ATOM 831 N N . SER B 1 45 ? -6.035 10.586 -2.988 1 94.62 45 SER B N 1
ATOM 832 C CA . SER B 1 45 ? -6.098 11.992 -2.6 1 94.62 45 SER B CA 1
ATOM 833 C C . SER B 1 45 ? -4.707 12.555 -2.336 1 94.62 45 SER B C 1
ATOM 835 O O . SER B 1 45 ? -3.748 11.805 -2.152 1 94.62 45 SER B O 1
ATOM 837 N N . ASP B 1 46 ? -4.684 13.836 -2.424 1 96 46 ASP B N 1
ATOM 838 C CA . ASP B 1 46 ? -3.43 14.5 -2.088 1 96 46 ASP B CA 1
ATOM 839 C C . ASP B 1 46 ? -3.422 14.961 -0.631 1 96 46 ASP B C 1
ATOM 841 O O . ASP B 1 46 ? -4.355 15.625 -0.179 1 96 46 ASP B O 1
ATOM 845 N N . TYR B 1 47 ? -2.406 14.406 0.079 1 96.75 47 TYR B N 1
ATOM 846 C CA . TYR B 1 47 ? -2.273 14.758 1.49 1 96.75 47 TYR B CA 1
ATOM 847 C C . TYR B 1 47 ? -1.147 15.758 1.7 1 96.75 47 TYR B C 1
ATOM 849 O O . TYR B 1 47 ? -0.055 15.602 1.15 1 96.75 47 TYR B O 1
ATOM 857 N N . ALA B 1 48 ? -1.446 16.75 2.436 1 96.5 48 ALA B N 1
ATOM 858 C CA . ALA B 1 48 ? -0.513 17.844 2.643 1 96.5 48 ALA B CA 1
ATOM 859 C C . ALA B 1 48 ? 0.596 17.453 3.615 1 96.5 48 ALA B C 1
ATOM 861 O O . ALA B 1 48 ? 1.715 17.969 3.529 1 96.5 48 ALA B O 1
ATOM 862 N N . ASP B 1 49 ? 0.196 16.625 4.578 1 95.62 49 ASP B N 1
ATOM 863 C CA . ASP B 1 49 ? 1.162 16.234 5.598 1 95.62 49 ASP B CA 1
ATOM 864 C C . ASP B 1 49 ? 0.79 14.891 6.219 1 95.62 49 ASP B C 1
ATOM 866 O O . ASP B 1 49 ? -0.321 14.391 6.02 1 95.62 49 ASP B O 1
ATOM 870 N N . GLY B 1 50 ? 1.777 14.344 6.934 1 96.31 50 GLY B N 1
ATOM 871 C CA . GLY B 1 50 ? 1.535 13.078 7.609 1 96.31 50 GLY B CA 1
ATOM 872 C C . GLY B 1 50 ? 0.345 13.125 8.547 1 96.31 50 GLY B C 1
ATOM 873 O O . GLY B 1 50 ? -0.314 12.102 8.773 1 96.31 50 GLY B O 1
ATOM 874 N N . ASP B 1 51 ? 0.118 14.336 9.188 1 95.38 51 ASP B N 1
ATOM 875 C CA . ASP B 1 51 ? -1.007 14.484 10.102 1 95.38 51 ASP B CA 1
ATOM 876 C C . ASP B 1 51 ? -2.336 14.25 9.391 1 95.38 51 ASP B C 1
ATOM 878 O O . ASP B 1 51 ? -3.227 13.586 9.922 1 95.38 51 ASP B O 1
ATOM 882 N N . ARG B 1 52 ? -2.459 14.812 8.234 1 95.94 52 ARG B N 1
ATOM 883 C CA . ARG B 1 52 ? -3.674 14.656 7.441 1 95.94 52 ARG B CA 1
ATOM 884 C C . ARG B 1 52 ? -3.873 13.203 7.031 1 95.94 52 ARG B C 1
ATOM 886 O O . ARG B 1 52 ? -4.996 12.695 7.043 1 95.94 52 ARG B O 1
ATOM 893 N N . VAL B 1 53 ? -2.742 12.57 6.676 1 95.88 53 VAL B N 1
ATOM 894 C CA . VAL B 1 53 ? -2.783 11.156 6.312 1 95.88 53 VAL B CA 1
ATOM 895 C C . VAL B 1 53 ? -3.27 10.336 7.504 1 95.88 53 VAL B C 1
ATOM 897 O O . VAL B 1 53 ? -4.129 9.461 7.352 1 95.88 53 VAL B O 1
ATOM 900 N N . TRP B 1 54 ? -2.748 10.594 8.633 1 94.25 54 TRP B N 1
ATOM 901 C CA . TRP B 1 54 ? -3.127 9.898 9.859 1 94.25 54 TRP B CA 1
ATOM 902 C C . TRP B 1 54 ? -4.617 10.07 10.141 1 94.25 54 TRP B C 1
ATOM 904 O O . TRP B 1 54 ? -5.297 9.109 10.516 1 94.25 54 TRP B O 1
ATOM 914 N N . GLU B 1 55 ? -5.148 11.273 9.938 1 93.81 55 GLU B N 1
ATOM 915 C CA . GLU B 1 55 ? -6.574 11.531 10.117 1 93.81 55 GLU B CA 1
ATOM 916 C C . GLU B 1 55 ? -7.418 10.68 9.18 1 93.81 55 GLU B C 1
ATOM 918 O O . GLU B 1 55 ? -8.43 10.109 9.586 1 93.81 55 GLU B O 1
ATOM 923 N N . ALA B 1 56 ? -6.957 10.664 7.98 1 93.12 56 ALA B N 1
ATOM 924 C CA . ALA B 1 56 ? -7.656 9.867 6.973 1 93.12 56 ALA B CA 1
ATOM 925 C C . ALA B 1 56 ? -7.629 8.383 7.328 1 93.12 56 ALA B C 1
ATOM 927 O O . ALA B 1 56 ? -8.648 7.695 7.23 1 93.12 56 ALA B O 1
ATOM 928 N N . VAL B 1 57 ? -6.438 7.883 7.734 1 92.81 57 VAL B N 1
ATOM 929 C CA . VAL B 1 57 ? -6.277 6.488 8.133 1 92.81 57 VAL B CA 1
ATOM 930 C C . VAL B 1 57 ? -7.195 6.176 9.312 1 92.81 57 VAL B C 1
ATOM 932 O O . VAL B 1 57 ? -7.836 5.121 9.344 1 92.81 57 VAL B O 1
ATOM 935 N N . ARG B 1 58 ? -7.246 7.07 10.32 1 90.38 58 ARG B N 1
ATOM 936 C CA . ARG B 1 58 ? -8.086 6.887 11.492 1 90.38 58 ARG B CA 1
ATOM 937 C C . ARG B 1 58 ? -9.562 6.852 11.117 1 90.38 58 ARG B C 1
ATOM 939 O O . ARG B 1 58 ? -10.359 6.148 11.742 1 90.38 58 ARG B O 1
ATOM 946 N N . ASP B 1 59 ? -9.914 7.656 10.117 1 88.5 59 ASP B N 1
ATOM 947 C CA . ASP B 1 59 ? -11.289 7.707 9.648 1 88.5 59 ASP B CA 1
ATOM 948 C C . ASP B 1 59 ? -11.664 6.43 8.898 1 88.5 59 ASP B C 1
ATOM 950 O O . ASP B 1 59 ? -12.781 5.934 9.023 1 88.5 59 ASP B O 1
ATOM 954 N N . CYS B 1 60 ? -10.789 5.863 8.102 1 83.69 60 CYS B N 1
ATOM 955 C CA . CYS B 1 60 ? -11.031 4.668 7.305 1 83.69 60 CYS B CA 1
ATOM 956 C C . CYS B 1 60 ? -11.031 3.42 8.18 1 83.69 60 CYS B C 1
ATOM 958 O O . CYS B 1 60 ? -11.852 2.523 7.988 1 83.69 60 CYS B O 1
ATOM 960 N N . ASP B 1 61 ? -9.906 3.256 8.93 1 72.31 61 ASP B N 1
ATOM 961 C CA . ASP B 1 61 ? -9.797 2.104 9.82 1 72.31 61 ASP B CA 1
ATOM 962 C C . ASP B 1 61 ? -10.867 2.148 10.906 1 72.31 61 ASP B C 1
ATOM 964 O O . ASP B 1 61 ? -11.352 1.106 11.359 1 72.31 61 ASP B O 1
ATOM 968 N N . GLY B 1 62 ? -10.875 3.326 11.648 1 64.88 62 GLY B N 1
ATOM 969 C CA . GLY B 1 62 ? -11.648 3.502 12.867 1 64.88 62 GLY B CA 1
ATOM 970 C C . GLY B 1 62 ? -13.125 3.729 12.609 1 64.88 62 GLY B C 1
ATOM 971 O O . GLY B 1 62 ? -13.5 4.637 11.867 1 64.88 62 GLY B O 1
ATOM 972 N N . ALA B 1 63 ? -13.969 2.629 12.586 1 53.56 63 ALA B N 1
ATOM 973 C CA . ALA B 1 63 ? -15.344 2.934 12.969 1 53.56 63 ALA B CA 1
ATOM 974 C C . ALA B 1 63 ? -15.375 3.934 14.125 1 53.56 63 ALA B C 1
ATOM 976 O O . ALA B 1 63 ? -15.008 3.604 15.25 1 53.56 63 ALA B O 1
ATOM 977 N N . SER B 1 64 ? -14.781 4.977 13.922 1 50.66 64 SER B N 1
ATOM 978 C CA . SER B 1 64 ? -15 5.953 14.992 1 50.66 64 SER B CA 1
ATOM 979 C C . SER B 1 64 ? -16.422 5.871 15.531 1 50.66 64 SER B C 1
ATOM 981 O O . SER B 1 64 ? -17.391 6.117 14.797 1 50.66 64 SER B O 1
ATOM 983 N N . ILE B 1 65 ? -16.547 4.922 16.281 1 46.97 65 ILE B N 1
ATOM 984 C CA . ILE B 1 65 ? -17.688 5.121 17.156 1 46.97 65 ILE B CA 1
ATOM 985 C C . ILE B 1 65 ? -17.641 6.523 17.766 1 46.97 65 ILE B C 1
ATOM 987 O O . ILE B 1 65 ? -16.812 6.809 18.625 1 46.97 65 ILE B O 1
ATOM 991 N N . HIS B 1 66 ? -17.516 7.426 16.906 1 47.22 66 HIS B N 1
ATOM 992 C CA . HIS B 1 66 ? -17.906 8.742 17.391 1 47.22 66 HIS B CA 1
ATOM 993 C C . HIS B 1 66 ? -18.984 8.633 18.469 1 47.22 66 HIS B C 1
ATOM 995 O O . HIS B 1 66 ? -20.125 8.258 1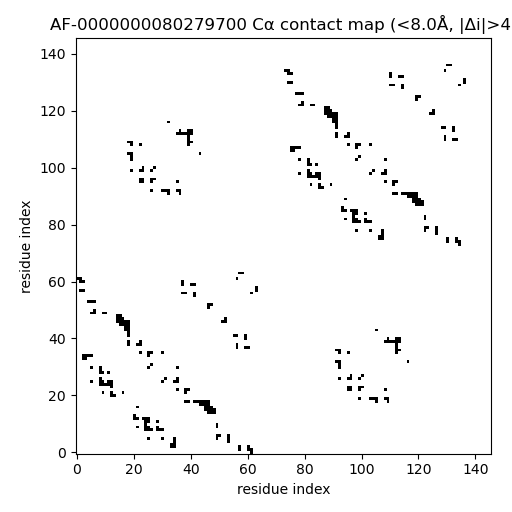8.172 1 47.22 66 HIS B O 1
ATOM 1001 N N . ASP B 1 67 ? -18.578 8.109 19.547 1 42.66 67 ASP B N 1
ATOM 1002 C CA . ASP B 1 67 ? -19.391 8.445 20.703 1 42.66 67 ASP B CA 1
ATOM 1003 C C . ASP B 1 67 ? -19.594 9.953 20.812 1 42.66 67 ASP B C 1
ATOM 1005 O O . ASP B 1 67 ? -18.719 10.664 21.312 1 42.66 67 ASP B O 1
ATOM 1009 N N . THR B 1 68 ? -19.781 10.617 19.828 1 43.28 68 THR B N 1
ATOM 1010 C CA . THR B 1 68 ? -20.312 11.961 20.047 1 43.28 68 THR B CA 1
ATOM 1011 C C . THR B 1 68 ? -21.391 11.969 21.125 1 43.28 68 THR B C 1
ATOM 1013 O O . THR B 1 68 ? -22.562 11.758 20.828 1 43.28 68 THR B O 1
ATOM 1016 N N . ALA B 1 69 ? -21.328 11.047 22.125 1 42.28 69 ALA B N 1
ATOM 1017 C CA . ALA B 1 69 ? -22.125 11.531 23.266 1 42.28 69 ALA B CA 1
ATOM 1018 C C . ALA B 1 69 ? -21.719 12.953 23.641 1 42.28 69 ALA B C 1
ATOM 1020 O O . ALA B 1 69 ? -20.609 13.18 24.141 1 42.2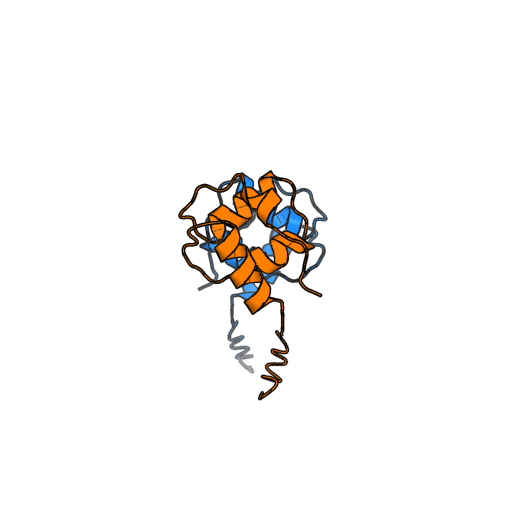8 69 ALA B O 1
ATOM 1021 N N . LYS B 1 70 ? -21.688 13.883 22.75 1 40.56 70 LYS B N 1
ATOM 1022 C CA . LYS B 1 70 ? -21.781 15.32 23.016 1 40.56 70 LYS B CA 1
ATOM 1023 C C . LYS B 1 70 ? -22.422 15.578 24.375 1 40.56 70 LYS B C 1
ATOM 1025 O O . LYS B 1 70 ? -23.594 15.258 24.594 1 40.56 70 LYS B O 1
ATOM 1030 N N . GLU B 1 71 ? -21.766 15.297 25.469 1 43.38 71 GLU B N 1
ATOM 1031 C CA . GLU B 1 71 ? -22.156 15.734 26.812 1 43.38 71 GLU B CA 1
ATOM 1032 C C . GLU B 1 71 ? -22.672 17.172 26.797 1 43.38 71 GLU B C 1
ATOM 1034 O O . GLU B 1 71 ? -22.016 18.062 26.266 1 43.38 71 GLU B O 1
ATOM 1039 N N . ALA B 1 72 ? -23.953 17.328 26.469 1 49 72 ALA B N 1
ATOM 1040 C CA . ALA B 1 72 ? -24.688 18.547 26.781 1 49 72 ALA B CA 1
ATOM 1041 C C . ALA B 1 72 ? -24.141 19.203 28.047 1 49 72 ALA B C 1
ATOM 1043 O O . ALA B 1 72 ? -23.734 18.516 28.984 1 49 72 ALA B O 1
ATOM 1044 N N . PRO B 1 73 ? -23.828 20.438 28.062 1 39.62 73 PRO B N 1
ATOM 1045 C CA . PRO B 1 73 ? -23.672 20.953 29.422 1 39.62 73 PRO B CA 1
ATOM 1046 C C . PRO B 1 73 ? -24.703 20.391 30.391 1 39.62 73 PRO B C 1
ATOM 1048 O O . PRO B 1 73 ? -25.797 20 29.984 1 39.62 73 PRO B O 1
#

InterPro domains:
  IPR021527 Protein of unknown function DUF2795 [PF11387] (9-54)

Foldseek 3Di:
DQFDQCQVQQPQADPQDWLVSSLVSNVVSPHDCSNNVLSVVQDTDGDGGSVSSSVRSCVRVPPPPPPVCVVDD/DQFDQCQVQQPQADPQDWLVSSLVSNVVSPHDCSNNVLSVVQDGDGDGGSVRSSVRSCVVVDPPPPPCPVPDD

Secondary structure (DSSP, 8-state):
------HHHHTTS-SSB-HHHHHHHHHHTT--HHHHHHHHHS-S--BSSHHHHHHHHHHHH------------/------GGGGTTS-SSB-HHHHHHHHHHHT--HHHHHHHHHS-S--BSSHHHHHHHHHHHH------------

Sequence (146 aa):
MAGPDPRPYLAAAKYPCGRDELLRAAAAAGAGDDILGPLGTLPASDYADGDRVWEAVRDCDGASIHDTAKEAPMAGPDPRPYLAAAKYPCGRDELLRAAAAAGAGDDILGPLGTLPASDYADGDRVWEAVRDCDGASIHDTAKEAP

Organism: Amycolatopsis orientalis (NCBI:txid31958)

pLDDT: mean 85.32, std 18.4, range [39.62, 97.31]